Protein AF-A0A955RFF6-F1 (afdb_monomer)

Foldseek 3Di:
DQCPDPDPVSRDDPVVVVVVVVVVQVVDPDCGPVNVVVPDDDPDPPCPVPDVQVQDQPPVRDGDRPPPPPPPPPDDDDDDDDDDDDDDDDDDDDDDDDDDDDDPDPDPDDDPDPDDPDPDPPDDDPDDDDDDDDPDPVPPVVVVVVVVVVVVVVVVVVVVVVVVVVVVVD

Sequence (170 aa):
HRVLQFQHELRPTAAEIAEELEALHDAMEGPTLGRWARSREWPQQILEGAELEGKSIDTDGQVVSPSQVPPPPRTPTPPPAPPPALGGASSVVPMDARNVSPGKVPSPAAPPPRQTPAPERPAARPPPPPPPPSRSPVMMIGVGIVVLVVLGVLVSVLLAVLAAALYVVA

Secondary structure (DSSP, 8-state):
--TT-SSGGGSPPHHHHHHHHHHHHHH--SS-HHHHHHHS-PPPP--TT------EEPTTS-EE-S---PPPP-PPPPPPPPPPPP--------------PPP---PPPPPPPP-PPP---PPPPPPPPPPPP---TTHHHHHHHHHHHHHHHHHHHHHHHHHHHHHHH-

Radius of gyration: 41.61 Å; Cα contacts (8 Å, |Δi|>4): 29; chains: 1; bounding box: 78×50×132 Å

Structure (mmCIF, N/CA/C/O backbone):
data_AF-A0A955RFF6-F1
#
_entry.id   AF-A0A955RFF6-F1
#
loop_
_atom_site.group_PDB
_atom_site.id
_atom_site.type_symbol
_atom_site.label_atom_id
_atom_site.label_alt_id
_atom_site.label_comp_id
_atom_site.label_asym_id
_atom_site.label_entity_id
_atom_site.label_seq_id
_atom_site.pdbx_PDB_ins_code
_atom_site.Cartn_x
_atom_site.Cartn_y
_atom_site.Cartn_z
_atom_site.occupancy
_atom_site.B_iso_or_equiv
_atom_site.auth_seq_id
_atom_site.auth_comp_id
_atom_site.auth_asym_id
_atom_site.auth_atom_id
_atom_site.pdbx_PDB_model_num
ATOM 1 N N . HIS A 1 1 ? 5.910 15.091 3.141 1.00 66.12 1 HIS A N 1
ATOM 2 C CA . HIS A 1 1 ? 5.585 14.911 4.576 1.00 66.12 1 HIS A CA 1
ATOM 3 C C . HIS A 1 1 ? 4.719 16.066 5.107 1.00 66.12 1 HIS A C 1
ATOM 5 O O . HIS A 1 1 ? 5.181 16.847 5.926 1.00 66.12 1 HIS A O 1
ATOM 11 N N . ARG A 1 2 ? 3.452 16.192 4.674 1.00 84.44 2 ARG A N 1
ATOM 12 C CA . ARG A 1 2 ? 2.539 17.229 5.209 1.00 84.44 2 ARG A CA 1
ATOM 13 C C . ARG A 1 2 ? 1.954 16.869 6.584 1.00 84.44 2 ARG A C 1
ATOM 15 O O . ARG A 1 2 ? 1.840 17.728 7.446 1.00 84.44 2 ARG A O 1
ATOM 22 N N . VAL A 1 3 ? 1.682 15.583 6.818 1.00 89.50 3 VAL A N 1
ATOM 23 C CA . VAL A 1 3 ? 1.096 15.059 8.071 1.00 89.50 3 VAL A CA 1
ATOM 24 C C . VAL A 1 3 ? 2.005 15.254 9.301 1.00 89.50 3 VAL A C 1
ATOM 26 O O . VAL A 1 3 ? 1.513 15.362 10.417 1.00 89.50 3 VAL A O 1
ATOM 29 N N . LEU A 1 4 ? 3.330 15.344 9.111 1.00 91.81 4 LEU A N 1
ATOM 30 C CA . LEU A 1 4 ? 4.315 15.486 10.198 1.00 91.81 4 LEU A CA 1
ATOM 31 C C . LEU A 1 4 ? 4.765 16.939 10.449 1.00 91.81 4 LEU A C 1
ATOM 33 O O . LEU A 1 4 ? 5.821 17.158 11.040 1.00 91.81 4 LEU A O 1
ATOM 37 N N . GLN A 1 5 ? 4.015 17.943 9.985 1.00 93.25 5 GLN A N 1
ATOM 38 C CA . GLN A 1 5 ? 4.381 19.337 10.242 1.00 93.25 5 GLN A CA 1
ATOM 39 C C . GLN A 1 5 ? 4.206 19.707 11.721 1.00 93.25 5 GLN A C 1
ATOM 41 O O . GLN A 1 5 ? 3.195 19.390 12.352 1.00 93.25 5 GLN A O 1
ATOM 46 N N . PHE A 1 6 ? 5.206 20.400 12.274 1.00 91.75 6 PHE A N 1
ATOM 47 C CA . PHE A 1 6 ? 5.201 20.840 13.671 1.00 91.75 6 PHE A CA 1
ATOM 48 C C . PHE A 1 6 ? 4.027 21.790 13.948 1.00 91.75 6 PHE A C 1
ATOM 50 O O . PHE A 1 6 ? 3.249 21.556 14.874 1.00 91.75 6 PHE A O 1
ATOM 57 N N . GLN A 1 7 ? 3.851 22.798 13.087 1.00 94.62 7 GLN A N 1
ATOM 58 C CA . GLN A 1 7 ? 2.736 23.745 13.136 1.00 94.62 7 GLN A CA 1
ATOM 59 C C . GLN A 1 7 ? 1.413 23.033 12.824 1.00 94.62 7 GLN A C 1
ATOM 61 O O . GLN A 1 7 ? 1.265 22.421 11.767 1.00 94.62 7 GLN A O 1
ATOM 66 N N . HIS A 1 8 ? 0.453 23.117 13.748 1.00 91.38 8 HIS A N 1
ATOM 67 C CA . HIS A 1 8 ? -0.833 22.420 13.648 1.00 91.38 8 HIS A CA 1
ATOM 68 C C . HIS A 1 8 ? -1.675 22.900 12.455 1.00 91.38 8 HIS A C 1
ATOM 70 O O . HIS A 1 8 ? -2.277 22.086 11.767 1.00 91.38 8 HIS A O 1
ATOM 76 N N . GLU A 1 9 ? -1.658 24.204 12.174 1.00 93.50 9 GLU A N 1
ATOM 77 C CA . GLU A 1 9 ? -2.402 24.847 11.076 1.00 93.50 9 GLU A CA 1
ATOM 78 C C . GLU A 1 9 ? -1.955 24.390 9.677 1.00 93.50 9 GLU A C 1
ATOM 80 O O . GLU A 1 9 ? -2.698 24.535 8.714 1.00 93.50 9 GLU A O 1
ATOM 85 N N . LEU A 1 10 ? -0.752 23.812 9.561 1.00 93.94 10 LEU A N 1
ATOM 86 C CA . LEU A 1 10 ? -0.202 23.288 8.307 1.00 93.94 10 LEU A CA 1
ATOM 87 C C . LEU A 1 10 ? -0.359 21.764 8.170 1.00 93.94 10 LEU A C 1
ATOM 89 O O . LEU A 1 10 ? 0.159 21.173 7.212 1.00 93.94 10 LEU A O 1
ATOM 93 N N . ARG A 1 11 ? -1.031 21.100 9.121 1.00 95.50 11 ARG A N 1
ATOM 94 C CA . ARG A 1 11 ? -1.369 19.679 8.997 1.00 95.50 11 ARG A CA 1
ATOM 95 C C . ARG A 1 11 ? -2.663 19.538 8.194 1.00 95.50 11 ARG A C 1
ATOM 97 O O . ARG A 1 11 ? -3.647 20.178 8.552 1.00 95.50 11 ARG A O 1
ATOM 104 N N . PRO A 1 12 ? -2.687 18.685 7.156 1.00 95.88 12 PRO A N 1
ATOM 105 C CA . PRO A 1 12 ? -3.919 18.384 6.449 1.00 95.88 12 PRO A CA 1
ATOM 106 C C . PRO A 1 12 ? -4.897 17.680 7.391 1.00 95.88 12 PRO A C 1
ATOM 108 O O . PRO A 1 12 ? -4.506 16.905 8.274 1.00 95.88 12 PRO A O 1
ATOM 111 N N . THR A 1 13 ? -6.174 17.963 7.192 1.00 96.06 13 THR A N 1
ATOM 112 C CA . THR A 1 13 ? -7.287 17.317 7.878 1.00 96.06 13 THR A CA 1
ATOM 113 C C . THR A 1 13 ? -7.363 15.832 7.517 1.00 96.06 13 THR A C 1
ATOM 115 O O . THR A 1 13 ? -6.859 15.381 6.488 1.00 96.06 13 THR A O 1
ATOM 118 N N . ALA A 1 14 ? -8.049 15.045 8.350 1.00 91.94 14 ALA A N 1
ATOM 119 C CA . ALA A 1 14 ? -8.272 13.628 8.064 1.00 91.94 14 ALA A CA 1
ATOM 120 C C . ALA A 1 14 ? -9.048 13.395 6.749 1.00 91.94 14 ALA A C 1
ATOM 122 O O . ALA A 1 14 ? -8.850 12.364 6.114 1.00 91.94 14 ALA A O 1
ATOM 123 N N . ALA A 1 15 ? -9.894 14.348 6.335 1.00 94.31 15 ALA A N 1
ATOM 124 C CA . ALA A 1 15 ? -10.635 14.286 5.077 1.00 94.31 15 ALA A CA 1
ATOM 125 C C . ALA A 1 15 ? -9.711 14.470 3.860 1.00 94.31 15 ALA A C 1
ATOM 127 O O . ALA A 1 15 ? -9.725 13.633 2.966 1.00 94.31 15 ALA A O 1
ATOM 128 N N . GLU A 1 16 ? -8.846 15.491 3.871 1.00 95.19 16 GLU A N 1
ATOM 129 C CA . GLU A 1 16 ? -7.862 15.726 2.799 1.00 95.19 16 GLU A CA 1
ATOM 130 C C . GLU A 1 16 ? -6.879 14.553 2.660 1.00 95.19 16 GLU A C 1
ATOM 132 O O . GLU A 1 16 ? -6.555 14.145 1.550 1.00 95.19 16 GLU A O 1
ATOM 137 N N . ILE A 1 17 ? -6.437 13.958 3.778 1.00 95.25 17 ILE A N 1
ATOM 138 C CA . ILE A 1 17 ? -5.589 12.754 3.745 1.00 95.25 17 ILE A CA 1
ATOM 139 C C . ILE A 1 17 ? -6.346 11.564 3.134 1.00 95.25 17 ILE A C 1
ATOM 141 O O . ILE A 1 17 ? -5.749 10.786 2.394 1.00 95.25 17 ILE A O 1
ATOM 145 N N . ALA A 1 18 ? -7.636 11.394 3.440 1.00 89.56 18 ALA A N 1
ATOM 146 C CA . ALA A 1 18 ? -8.437 10.314 2.865 1.00 89.56 18 ALA A CA 1
ATOM 147 C C . ALA A 1 18 ? -8.605 10.484 1.345 1.00 89.56 18 ALA A C 1
ATOM 149 O O . ALA A 1 18 ? -8.396 9.521 0.612 1.00 89.56 18 ALA A O 1
ATOM 150 N N . GLU A 1 19 ? -8.882 11.704 0.879 1.00 93.62 19 GLU A N 1
ATOM 151 C CA . GLU A 1 19 ? -8.993 12.037 -0.547 1.00 93.62 19 GLU A CA 1
ATOM 152 C C . GLU A 1 19 ? -7.652 11.859 -1.288 1.00 93.62 19 GLU A C 1
ATOM 154 O O . GLU A 1 19 ? -7.614 11.212 -2.335 1.00 93.62 19 GLU A O 1
ATOM 159 N N . GLU A 1 20 ? -6.526 12.325 -0.719 1.00 94.25 20 GLU A N 1
ATOM 160 C CA . GLU A 1 20 ? -5.182 12.074 -1.275 1.00 94.25 20 GLU A CA 1
ATOM 161 C C . GLU A 1 20 ? -4.881 10.562 -1.379 1.00 94.25 20 GLU A C 1
ATOM 163 O O . GLU A 1 20 ? -4.277 10.119 -2.358 1.00 94.25 20 GLU A O 1
ATOM 168 N N . LEU A 1 21 ? -5.304 9.751 -0.399 1.00 88.81 21 LEU A N 1
ATOM 169 C CA . LEU A 1 21 ? -5.100 8.295 -0.402 1.00 88.81 21 LEU A CA 1
ATOM 170 C C . LEU A 1 21 ? -6.011 7.552 -1.390 1.00 88.81 21 LEU A C 1
ATOM 172 O O . LEU A 1 21 ? -5.582 6.540 -1.949 1.00 88.81 21 LEU A O 1
ATOM 176 N N . GLU A 1 22 ? -7.236 8.027 -1.611 1.00 85.25 22 GLU A N 1
ATOM 177 C CA . GLU A 1 22 ? -8.174 7.461 -2.589 1.00 85.25 22 GLU A CA 1
ATOM 178 C C . GLU A 1 22 ? -7.734 7.803 -4.023 1.00 85.25 22 GLU A C 1
ATOM 180 O O . GLU A 1 22 ? -7.603 6.907 -4.856 1.00 85.25 22 GLU A O 1
ATOM 185 N N . ALA A 1 23 ? -7.314 9.046 -4.280 1.00 89.19 23 ALA A N 1
ATOM 186 C CA . ALA A 1 23 ? -6.696 9.427 -5.552 1.00 89.19 23 ALA A CA 1
ATOM 187 C C . ALA A 1 23 ? -5.399 8.641 -5.843 1.00 89.19 23 ALA A C 1
ATOM 189 O O . ALA A 1 23 ? -5.150 8.237 -6.983 1.00 89.19 23 ALA A O 1
ATOM 190 N N . LEU A 1 24 ? -4.575 8.374 -4.819 1.00 88.06 24 LEU A N 1
ATOM 191 C CA . LEU A 1 24 ? -3.390 7.519 -4.956 1.00 88.06 24 LEU A CA 1
ATOM 192 C C . LEU A 1 24 ? -3.766 6.057 -5.254 1.00 88.06 24 LEU A C 1
ATOM 194 O O . LEU A 1 24 ? -3.045 5.381 -5.986 1.00 88.06 24 LEU A O 1
ATOM 198 N N . HIS A 1 25 ? -4.879 5.564 -4.703 1.00 82.06 25 HIS A N 1
ATOM 199 C CA . HIS A 1 25 ? -5.383 4.214 -4.961 1.00 82.06 25 HIS A CA 1
ATOM 200 C C . HIS A 1 25 ? -5.762 4.031 -6.432 1.00 82.06 25 HIS A C 1
ATOM 202 O O . HIS A 1 25 ? -5.319 3.064 -7.053 1.00 82.06 25 HIS A O 1
ATOM 208 N N . ASP A 1 26 ? -6.528 4.973 -6.984 1.00 82.38 26 ASP A N 1
ATOM 209 C CA . ASP A 1 26 ? -6.998 4.929 -8.371 1.00 82.38 26 ASP A CA 1
ATOM 210 C C . ASP A 1 26 ? -5.860 5.124 -9.385 1.00 82.38 26 ASP A C 1
ATOM 212 O O . ASP A 1 26 ? -5.879 4.534 -10.466 1.00 82.38 26 ASP A O 1
ATOM 216 N N . ALA A 1 27 ? -4.829 5.898 -9.029 1.00 87.12 27 ALA A N 1
ATOM 217 C CA . ALA A 1 27 ? -3.644 6.098 -9.864 1.00 87.12 27 ALA A CA 1
ATOM 218 C C . ALA A 1 27 ? -2.677 4.892 -9.890 1.00 87.12 27 ALA A C 1
ATOM 220 O O . ALA A 1 27 ? -1.791 4.834 -10.746 1.00 87.12 27 ALA A O 1
ATOM 221 N N . MET A 1 28 ? -2.797 3.940 -8.956 1.00 84.50 28 MET A N 1
ATOM 222 C CA . MET A 1 28 ? -1.888 2.795 -8.842 1.00 84.50 28 MET A CA 1
ATOM 223 C C . MET A 1 28 ? -2.420 1.547 -9.563 1.00 84.50 28 MET A C 1
ATOM 225 O O . MET A 1 28 ? -3.131 0.723 -8.983 1.00 84.50 28 MET A O 1
ATOM 229 N N . GLU A 1 29 ? -1.972 1.326 -10.801 1.00 69.75 29 GLU A N 1
ATOM 230 C CA . GLU A 1 29 ? -2.194 0.051 -11.493 1.00 69.75 29 GLU A CA 1
ATOM 231 C C . GLU A 1 29 ? -1.504 -1.117 -10.760 1.00 69.75 29 GLU A C 1
ATOM 233 O O . GLU A 1 29 ? -0.278 -1.177 -10.642 1.00 69.75 29 GLU A O 1
ATOM 238 N N . GLY A 1 30 ? -2.284 -2.093 -10.283 1.00 70.19 30 GLY A N 1
ATOM 239 C CA . GLY A 1 30 ? -1.740 -3.313 -9.687 1.00 70.19 30 GLY A CA 1
ATOM 240 C C . GLY A 1 30 ? -2.706 -4.065 -8.766 1.00 70.19 30 GLY A C 1
ATOM 241 O O . GLY A 1 30 ? -3.901 -3.767 -8.701 1.00 70.19 30 GLY A O 1
ATOM 242 N N . PRO A 1 31 ? -2.214 -5.070 -8.015 1.00 64.56 31 PRO A N 1
ATOM 243 C CA . PRO A 1 31 ? -2.956 -5.639 -6.899 1.00 64.56 31 PRO A CA 1
ATOM 244 C C . PRO A 1 31 ? -3.077 -4.551 -5.828 1.00 64.56 31 PRO A C 1
ATOM 246 O O . PRO A 1 31 ? -2.107 -4.274 -5.126 1.00 64.56 31 PRO A O 1
ATOM 249 N N . THR A 1 32 ? -4.259 -3.935 -5.728 1.00 75.44 32 THR A N 1
ATOM 250 C CA . THR A 1 32 ? -4.510 -2.788 -4.841 1.00 75.44 32 THR A CA 1
ATOM 251 C C . THR A 1 32 ? -4.008 -3.029 -3.419 1.00 75.44 32 THR A C 1
ATOM 253 O O . THR A 1 32 ? -3.973 -4.169 -2.946 1.00 75.44 32 THR A O 1
ATOM 256 N N . LEU A 1 33 ? -3.662 -1.967 -2.686 1.00 66.62 33 LEU A N 1
ATOM 257 C CA . LEU A 1 33 ? -3.102 -2.089 -1.332 1.00 66.62 33 LEU A CA 1
ATOM 258 C C . LEU A 1 33 ? -4.022 -2.896 -0.392 1.00 66.62 33 LEU A C 1
ATOM 260 O O . LEU A 1 33 ? -3.546 -3.705 0.402 1.00 66.62 33 LEU A O 1
ATOM 264 N N . GLY A 1 34 ? -5.345 -2.796 -0.571 1.00 68.69 34 GLY A N 1
ATOM 265 C CA . GLY A 1 34 ? -6.333 -3.634 0.118 1.00 68.69 34 GLY A CA 1
ATOM 266 C C . GLY A 1 34 ? -6.394 -5.098 -0.350 1.00 68.69 34 GLY A C 1
ATOM 267 O O . GLY A 1 34 ? -6.850 -5.956 0.405 1.00 68.69 34 GLY A O 1
ATOM 268 N N . ARG A 1 35 ? -5.957 -5.432 -1.571 1.00 67.31 35 ARG A N 1
ATOM 269 C CA . ARG A 1 35 ? -5.748 -6.820 -2.031 1.00 67.31 35 ARG A CA 1
ATOM 270 C C . ARG A 1 35 ? -4.437 -7.379 -1.476 1.00 67.31 35 ARG A C 1
ATOM 272 O O . ARG A 1 35 ? -4.437 -8.497 -0.970 1.00 67.31 35 ARG A O 1
ATOM 279 N N . TRP A 1 36 ? -3.368 -6.580 -1.483 1.00 73.00 36 TRP A N 1
ATOM 280 C CA . TRP A 1 36 ? -2.076 -6.917 -0.876 1.00 73.00 36 TRP A CA 1
ATOM 281 C C . TRP A 1 36 ? -2.212 -7.195 0.629 1.00 73.00 36 TRP A C 1
ATOM 283 O O . TRP A 1 36 ? -1.869 -8.288 1.079 1.00 73.00 36 TRP A O 1
ATOM 293 N N . ALA A 1 37 ? -2.825 -6.279 1.386 1.00 76.44 37 ALA A N 1
ATOM 294 C CA . ALA A 1 37 ? -3.035 -6.403 2.831 1.00 76.44 37 ALA A CA 1
ATOM 295 C C . ALA A 1 37 ? -3.939 -7.584 3.236 1.00 76.44 37 ALA A C 1
ATOM 297 O O . ALA A 1 37 ? -3.803 -8.089 4.347 1.00 76.44 37 ALA A O 1
ATOM 298 N N . ARG A 1 38 ? -4.834 -8.039 2.341 1.00 77.06 38 ARG A N 1
ATOM 299 C CA . ARG A 1 38 ? -5.647 -9.261 2.515 1.00 77.06 38 ARG A CA 1
ATOM 300 C C . ARG A 1 38 ? -4.925 -10.543 2.092 1.00 77.06 38 ARG A C 1
ATOM 302 O O . ARG A 1 38 ? -5.271 -11.609 2.580 1.00 77.06 38 ARG A O 1
ATOM 309 N N . SER A 1 39 ? -3.960 -10.452 1.176 1.00 78.31 39 SER A N 1
ATOM 310 C CA . SER A 1 39 ? -3.136 -11.591 0.737 1.00 78.31 39 SER A CA 1
ATOM 311 C C . SER A 1 39 ? -1.945 -11.875 1.654 1.00 78.31 39 SER A C 1
ATOM 313 O O . SER A 1 39 ? -1.375 -12.962 1.600 1.00 78.31 39 SER A O 1
ATOM 315 N N . ARG A 1 40 ? -1.555 -10.898 2.479 1.00 78.62 40 ARG A N 1
ATOM 316 C CA . ARG A 1 40 ? -0.475 -11.034 3.449 1.00 78.62 40 ARG A CA 1
ATOM 317 C C . ARG A 1 40 ? -1.013 -11.634 4.740 1.00 78.62 40 ARG A C 1
ATOM 319 O O . ARG A 1 40 ? -1.891 -11.059 5.376 1.00 78.62 40 ARG A O 1
ATOM 326 N N . GLU A 1 41 ? -0.432 -12.753 5.149 1.00 82.62 41 GLU A N 1
ATOM 327 C CA . GLU A 1 41 ? -0.614 -13.270 6.499 1.00 82.62 41 GLU A CA 1
ATOM 328 C C . GLU A 1 41 ? 0.066 -12.299 7.473 1.00 82.62 41 GLU A C 1
ATOM 330 O O . GLU A 1 41 ? 1.275 -12.054 7.408 1.00 82.62 41 GLU A O 1
ATOM 335 N N . TRP A 1 42 ? -0.739 -11.656 8.317 1.00 79.06 42 TRP A N 1
ATOM 336 C CA . TRP A 1 42 ? -0.222 -10.805 9.379 1.00 79.06 42 TRP A CA 1
ATOM 337 C C . TRP A 1 42 ? 0.364 -11.706 10.464 1.00 79.06 42 TRP A C 1
ATOM 339 O O . TRP A 1 42 ? -0.270 -12.711 10.798 1.00 79.06 42 TRP A O 1
ATOM 349 N N . PRO A 1 43 ? 1.547 -11.382 11.023 1.00 79.69 43 PRO A N 1
ATOM 350 C CA . PRO A 1 43 ? 2.063 -12.135 12.153 1.00 79.69 43 PRO A CA 1
ATOM 351 C C . PRO A 1 43 ? 1.004 -12.103 13.251 1.00 79.69 43 PRO A C 1
ATOM 353 O O . PRO A 1 43 ? 0.563 -11.023 13.655 1.00 79.69 43 PRO A O 1
ATOM 356 N N . GLN A 1 44 ? 0.571 -13.286 13.694 1.00 75.94 44 GLN A N 1
ATOM 357 C CA . GLN A 1 44 ? -0.313 -13.405 14.846 1.00 75.94 44 GLN A CA 1
ATOM 358 C C . GLN A 1 44 ? 0.354 -12.639 15.984 1.00 75.94 44 GLN A C 1
ATOM 360 O O . GLN A 1 44 ? 1.511 -12.908 16.313 1.00 75.94 44 GLN A O 1
ATOM 365 N N . GLN A 1 45 ? -0.338 -11.639 16.533 1.00 69.81 45 GLN A N 1
ATOM 366 C CA . GLN A 1 45 ? 0.174 -10.947 17.705 1.00 69.81 45 GLN A CA 1
ATOM 367 C C . GLN A 1 45 ? 0.315 -12.004 18.798 1.00 69.81 45 GLN A C 1
ATOM 369 O O . GLN A 1 45 ? -0.663 -12.640 19.187 1.00 69.81 45 GLN A O 1
ATOM 374 N N . ILE A 1 46 ? 1.547 -12.236 19.245 1.00 67.00 46 ILE A N 1
ATOM 375 C CA . ILE A 1 46 ? 1.815 -13.140 20.355 1.00 67.00 46 ILE A CA 1
ATOM 376 C C . ILE A 1 46 ? 1.374 -12.382 21.607 1.00 67.00 46 ILE A C 1
ATOM 378 O O . ILE A 1 46 ? 2.134 -11.602 22.174 1.00 67.00 46 ILE A O 1
ATOM 382 N N . LEU A 1 47 ? 0.106 -12.563 21.989 1.00 63.69 47 LEU A N 1
ATOM 383 C CA . LEU A 1 47 ? -0.462 -12.007 23.221 1.00 63.69 47 LEU A CA 1
ATOM 384 C C . LEU A 1 47 ? -0.003 -12.770 24.482 1.00 63.69 47 LEU A C 1
ATOM 386 O O . LEU A 1 47 ? -0.440 -12.451 25.585 1.00 63.69 47 LEU A O 1
ATOM 390 N N . GLU A 1 48 ? 0.898 -13.749 24.358 1.00 47.88 48 GLU A N 1
ATOM 391 C CA . GLU A 1 48 ? 1.524 -14.416 25.504 1.00 47.88 48 GLU A CA 1
ATOM 392 C C . GLU A 1 48 ? 2.404 -13.420 26.278 1.00 47.88 48 GLU A C 1
ATOM 394 O O . GLU A 1 48 ? 3.488 -13.042 25.840 1.00 47.88 48 GLU A O 1
ATOM 399 N N . GLY A 1 49 ? 1.907 -12.969 27.433 1.00 51.41 49 GLY A N 1
ATOM 400 C CA . GLY A 1 49 ? 2.572 -11.980 28.289 1.00 51.41 49 GLY A CA 1
ATOM 401 C C . GLY A 1 49 ? 2.230 -10.520 27.975 1.00 51.41 49 GLY A C 1
ATOM 402 O O . GLY A 1 49 ? 2.621 -9.641 28.736 1.00 51.41 49 GLY A O 1
ATOM 403 N N . ALA A 1 50 ? 1.453 -10.248 26.922 1.00 45.97 50 ALA A N 1
ATOM 404 C CA . ALA A 1 50 ? 0.916 -8.918 26.638 1.00 45.97 50 ALA A CA 1
ATOM 405 C C . ALA A 1 50 ? -0.448 -8.703 27.317 1.00 45.97 50 ALA A C 1
ATOM 407 O O . ALA A 1 50 ? -1.414 -8.264 26.687 1.00 45.97 50 ALA A O 1
ATOM 408 N N . GLU A 1 51 ? -0.517 -8.944 28.632 1.00 47.31 51 GLU A N 1
ATOM 409 C CA . GLU A 1 51 ? -1.383 -8.072 29.419 1.00 47.31 51 GLU A CA 1
ATOM 410 C C . GLU A 1 51 ? -0.891 -6.640 29.183 1.00 47.31 51 GLU A C 1
ATOM 412 O O . GLU A 1 51 ? 0.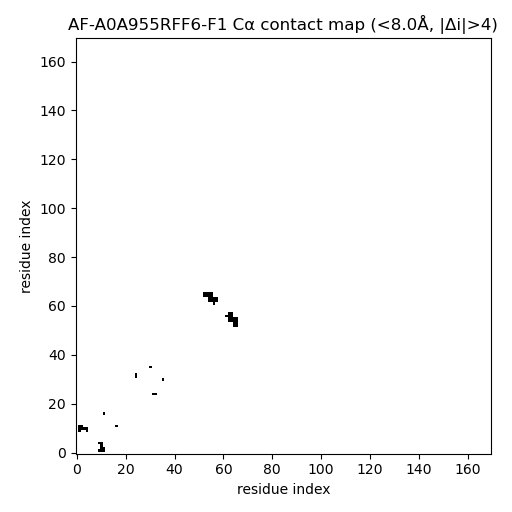312 -6.365 29.198 1.00 47.31 51 GLU A O 1
ATOM 417 N N . LEU A 1 52 ? -1.822 -5.710 28.977 1.00 55.62 52 LEU A N 1
ATOM 418 C CA . LEU A 1 52 ? -1.541 -4.293 29.168 1.00 55.62 52 LEU A CA 1
ATOM 419 C C . LEU A 1 52 ? -1.350 -4.072 30.676 1.00 55.62 52 LEU A C 1
ATOM 421 O O . LEU A 1 52 ? -2.214 -3.494 31.334 1.00 55.62 52 LEU A O 1
ATOM 425 N N . GLU A 1 53 ? -0.223 -4.560 31.218 1.00 55.94 53 GLU A N 1
ATOM 426 C CA . GLU A 1 53 ? 0.324 -4.122 32.501 1.00 55.94 53 GLU A CA 1
ATOM 427 C C . GLU A 1 53 ? 0.216 -2.603 32.483 1.00 55.94 53 GLU A C 1
ATOM 429 O O . GLU A 1 53 ? 0.825 -1.982 31.611 1.00 55.94 53 GLU A O 1
ATOM 434 N N . GLY A 1 54 ? -0.618 -2.040 33.365 1.00 55.12 54 GLY A N 1
ATOM 435 C CA . GLY A 1 54 ? -1.161 -0.680 33.265 1.00 55.12 54 GLY A CA 1
ATOM 436 C C . GLY A 1 54 ? -0.123 0.424 33.438 1.00 55.12 54 GLY A C 1
ATOM 437 O O . GLY A 1 54 ? -0.192 1.203 34.384 1.00 55.12 54 GLY A O 1
ATOM 438 N N . LYS A 1 55 ? 0.844 0.469 32.525 1.00 55.66 55 LYS A N 1
ATOM 439 C CA . LYS A 1 55 ? 1.947 1.407 32.415 1.00 55.66 55 LYS A CA 1
ATOM 440 C C . LYS A 1 55 ? 1.393 2.720 31.894 1.00 55.66 55 LYS A C 1
ATOM 442 O O . LYS A 1 55 ? 1.500 3.043 30.711 1.00 55.66 55 LYS A O 1
ATOM 447 N N . SER A 1 56 ? 0.746 3.451 32.794 1.00 53.56 56 SER A N 1
ATOM 448 C CA . SER A 1 56 ? 0.409 4.847 32.572 1.00 53.56 56 SER A CA 1
ATOM 449 C C . SER A 1 56 ? 1.697 5.611 32.286 1.00 53.56 56 SER A C 1
ATOM 451 O O . SER A 1 56 ? 2.649 5.558 33.069 1.00 53.56 56 SER A O 1
ATOM 453 N N . ILE A 1 57 ? 1.713 6.313 31.159 1.00 57.84 57 ILE A N 1
ATOM 454 C CA . ILE A 1 57 ? 2.724 7.327 30.892 1.00 57.84 57 ILE A CA 1
ATOM 455 C C . ILE A 1 57 ? 2.370 8.506 31.797 1.00 57.84 57 ILE A C 1
ATOM 457 O O . ILE A 1 57 ? 1.258 9.029 31.706 1.00 57.84 57 ILE A O 1
ATOM 461 N N . ASP A 1 58 ? 3.273 8.866 32.705 1.00 55.28 58 ASP A N 1
ATOM 462 C CA . ASP A 1 58 ? 3.097 10.035 33.567 1.00 55.28 58 ASP A CA 1
ATOM 463 C C . ASP A 1 58 ? 3.136 11.320 32.722 1.00 55.28 58 ASP A C 1
ATOM 465 O O . ASP A 1 58 ? 3.602 11.334 31.579 1.00 55.28 58 ASP A O 1
ATOM 469 N N . THR A 1 59 ? 2.669 12.419 33.296 1.00 62.72 59 THR A N 1
ATOM 470 C CA . THR A 1 59 ? 2.593 13.757 32.696 1.00 62.72 59 THR A CA 1
ATOM 471 C C . THR A 1 59 ? 3.938 14.239 32.124 1.00 62.72 59 THR A C 1
ATOM 473 O O . THR A 1 59 ? 3.953 14.982 31.145 1.00 62.72 59 THR A O 1
ATOM 476 N N . ASP A 1 60 ? 5.055 13.749 32.676 1.00 71.56 60 ASP A N 1
ATOM 477 C CA . ASP A 1 60 ? 6.433 14.022 32.238 1.00 71.56 60 ASP A CA 1
ATOM 478 C C . ASP A 1 60 ? 6.973 13.026 31.179 1.00 71.56 60 ASP A C 1
ATOM 480 O O . ASP A 1 60 ? 8.166 13.010 30.870 1.00 71.56 60 ASP A O 1
ATOM 484 N N . GLY A 1 61 ? 6.124 12.157 30.620 1.00 57.34 61 GLY A N 1
ATOM 485 C CA . GLY A 1 61 ? 6.488 11.196 29.568 1.00 57.34 61 GLY A CA 1
ATOM 486 C C . GLY A 1 61 ? 7.191 9.918 30.052 1.00 57.34 61 GLY A C 1
ATOM 487 O O . GLY A 1 61 ? 7.633 9.114 29.231 1.00 57.34 61 GLY A O 1
ATOM 488 N N . GLN A 1 62 ? 7.298 9.709 31.367 1.00 57.50 62 GLN A N 1
ATOM 489 C CA . GLN A 1 62 ? 7.922 8.527 31.973 1.00 57.50 62 GLN A CA 1
ATOM 490 C C . GLN A 1 62 ? 6.949 7.339 32.030 1.00 57.50 62 GLN A C 1
ATOM 492 O O . GLN A 1 62 ? 5.783 7.493 32.385 1.00 57.50 62 GLN A O 1
ATOM 497 N N . VAL A 1 63 ? 7.430 6.135 31.713 1.00 55.88 63 VAL A N 1
ATOM 498 C CA . VAL A 1 63 ? 6.626 4.900 31.736 1.00 55.88 63 VAL A CA 1
ATOM 499 C C . VAL A 1 63 ? 6.677 4.285 33.137 1.00 55.88 63 VAL A C 1
ATOM 501 O O . VAL A 1 63 ? 7.673 3.658 33.501 1.00 55.88 63 VAL A O 1
ATOM 504 N N . VAL A 1 64 ? 5.611 4.443 33.927 1.00 56.34 64 VAL A N 1
ATOM 505 C CA . VAL A 1 64 ? 5.573 3.976 35.325 1.00 56.34 64 VAL A CA 1
ATOM 506 C C . VAL A 1 64 ? 4.844 2.634 35.426 1.00 56.34 64 VAL A C 1
ATOM 508 O O . VAL A 1 64 ? 3.665 2.535 35.103 1.00 56.34 64 VAL A O 1
ATOM 511 N N . SER A 1 65 ? 5.523 1.585 35.901 1.00 58.41 65 SER A N 1
ATOM 512 C CA . SER A 1 65 ? 4.880 0.291 36.187 1.00 58.41 65 SER A CA 1
ATOM 513 C C . SER A 1 65 ? 4.028 0.365 37.466 1.00 58.41 65 SER A C 1
ATOM 515 O O . SER A 1 65 ? 4.568 0.709 38.518 1.00 58.41 65 SER A O 1
ATOM 517 N N . PRO A 1 66 ? 2.749 -0.057 37.454 1.00 56.81 66 PRO A N 1
ATOM 518 C CA . PRO A 1 66 ? 1.859 0.047 38.619 1.00 56.81 66 PRO A CA 1
ATOM 519 C C . PRO A 1 66 ? 2.169 -0.954 39.752 1.00 56.81 66 PRO A C 1
ATOM 521 O O . PRO A 1 66 ? 1.567 -0.892 40.821 1.00 56.81 66 PRO A O 1
ATOM 524 N N . SER A 1 67 ? 3.114 -1.881 39.557 1.00 52.34 67 SER A N 1
ATOM 525 C CA . SER A 1 67 ? 3.388 -2.997 40.479 1.00 52.34 67 SER A CA 1
ATOM 526 C C . SER A 1 67 ? 4.278 -2.648 41.692 1.00 52.34 67 SER A C 1
ATOM 528 O O . SER A 1 67 ? 4.937 -3.528 42.249 1.00 52.34 67 SER A O 1
ATOM 530 N N . GLN A 1 68 ? 4.301 -1.383 42.126 1.00 51.28 68 GLN A N 1
ATOM 531 C CA . GLN A 1 68 ? 4.907 -0.954 43.398 1.00 51.28 68 GLN A CA 1
ATOM 532 C C . GLN A 1 68 ? 3.966 -0.057 44.218 1.00 51.28 68 GLN A C 1
ATOM 534 O O . GLN A 1 68 ? 4.361 0.982 44.740 1.00 51.28 68 GLN A O 1
ATOM 539 N N . VAL A 1 69 ? 2.719 -0.493 44.406 1.00 51.53 69 VAL A N 1
ATOM 540 C CA . VAL A 1 69 ? 1.952 -0.066 45.585 1.00 51.53 69 VAL A CA 1
ATOM 541 C C . VAL A 1 69 ? 2.485 -0.871 46.779 1.00 51.53 69 VAL A C 1
ATOM 543 O O . VAL A 1 69 ? 2.266 -2.086 46.815 1.00 51.53 69 VAL A O 1
ATOM 546 N N . PRO A 1 70 ? 3.209 -0.269 47.745 1.00 58.72 70 PRO A N 1
ATOM 547 C CA . PRO A 1 70 ? 3.600 -0.991 48.950 1.00 58.72 70 PRO A CA 1
ATOM 548 C C . PRO A 1 70 ? 2.335 -1.463 49.687 1.00 58.72 70 PRO A C 1
ATOM 550 O O . PRO A 1 70 ? 1.353 -0.716 49.748 1.00 58.72 70 PRO A O 1
ATOM 553 N N . PRO A 1 71 ? 2.320 -2.690 50.243 1.00 65.75 71 PRO A N 1
ATOM 554 C CA . PRO A 1 71 ? 1.146 -3.196 50.942 1.00 65.75 71 PRO A CA 1
ATOM 555 C C . PRO A 1 71 ? 0.779 -2.246 52.092 1.00 65.75 71 PRO A C 1
ATOM 557 O O . PRO A 1 71 ? 1.684 -1.751 52.774 1.00 65.75 71 PRO A O 1
ATOM 560 N N . PRO A 1 72 ? -0.521 -1.989 52.335 1.00 68.75 72 PRO A N 1
ATOM 561 C CA . PRO A 1 72 ? -0.936 -1.084 53.397 1.00 68.75 72 PRO A CA 1
ATOM 562 C C . PRO A 1 72 ? -0.355 -1.547 54.741 1.00 68.75 72 PRO A C 1
ATOM 564 O O . PRO A 1 72 ? -0.277 -2.760 54.986 1.00 68.75 72 PRO A O 1
ATOM 567 N N . PRO A 1 73 ? 0.066 -0.614 55.618 1.00 68.81 73 PRO A N 1
ATOM 568 C CA . PRO A 1 73 ? 0.683 -0.963 56.889 1.00 68.81 73 PRO A CA 1
ATOM 569 C C . PRO A 1 73 ? -0.265 -1.862 57.680 1.00 68.81 73 PRO A C 1
ATOM 571 O O . PRO A 1 73 ? -1.387 -1.469 58.003 1.00 68.81 73 PRO A O 1
ATOM 574 N N . ARG A 1 74 ? 0.184 -3.091 57.970 1.00 62.03 74 ARG A N 1
ATOM 575 C CA . ARG A 1 74 ? -0.608 -4.072 58.717 1.00 62.03 74 ARG A CA 1
ATOM 576 C C . ARG A 1 74 ? -0.933 -3.483 60.084 1.00 62.03 74 ARG A C 1
ATOM 578 O O . ARG A 1 74 ? -0.045 -3.350 60.923 1.00 62.03 74 ARG A O 1
ATOM 585 N N . THR A 1 75 ? -2.197 -3.134 60.301 1.00 66.56 75 THR A N 1
ATOM 586 C CA . THR A 1 75 ? -2.673 -2.679 61.607 1.00 66.56 75 THR A CA 1
ATOM 587 C C . THR A 1 75 ? -2.383 -3.786 62.623 1.00 66.56 75 THR A C 1
ATOM 589 O O . THR A 1 75 ? -2.756 -4.934 62.360 1.00 66.56 75 THR A O 1
ATOM 592 N N . PRO A 1 76 ? -1.690 -3.505 63.741 1.00 59.00 76 PRO A N 1
ATOM 593 C CA . PRO A 1 76 ? -1.334 -4.543 64.698 1.00 59.00 76 PRO A CA 1
ATOM 594 C C . PRO A 1 76 ? -2.607 -5.186 65.245 1.00 59.00 76 PRO A C 1
ATOM 596 O O . PRO A 1 76 ? -3.465 -4.510 65.811 1.00 59.00 76 PRO A O 1
ATOM 599 N N . THR A 1 77 ? -2.739 -6.498 65.048 1.00 71.25 77 THR A N 1
ATOM 600 C CA . THR A 1 77 ? -3.851 -7.271 65.603 1.00 71.25 77 THR A CA 1
ATOM 601 C C . THR A 1 77 ? -3.777 -7.185 67.129 1.00 71.25 77 THR A C 1
ATOM 603 O O . THR A 1 77 ? -2.741 -7.556 67.687 1.00 71.25 77 THR A O 1
ATOM 606 N N . PRO A 1 78 ? -4.817 -6.684 67.822 1.00 71.31 78 PRO A N 1
ATOM 607 C CA . PRO A 1 78 ? -4.790 -6.611 69.275 1.00 71.31 78 PRO A CA 1
ATOM 608 C C . PRO A 1 78 ? -4.707 -8.028 69.869 1.00 71.31 78 PRO A C 1
ATOM 610 O O . PRO A 1 78 ? -5.300 -8.957 69.310 1.00 71.31 78 PRO A O 1
ATOM 613 N N . PRO A 1 79 ? -3.978 -8.221 70.983 1.00 75.81 79 PRO A N 1
ATOM 614 C CA . PRO A 1 79 ? -3.875 -9.527 71.622 1.00 75.81 79 PRO A CA 1
ATOM 615 C C . PRO A 1 79 ? -5.255 -10.012 72.103 1.00 75.81 79 PRO A C 1
ATOM 617 O O . PRO A 1 79 ? -6.095 -9.188 72.481 1.00 75.81 79 PRO A O 1
ATOM 620 N N . PRO A 1 80 ? -5.509 -11.334 72.110 1.00 67.94 80 PRO A N 1
ATOM 621 C CA . PRO A 1 80 ? -6.783 -11.882 72.561 1.00 67.94 80 PRO A CA 1
ATOM 622 C C . PRO A 1 80 ? -7.037 -11.530 74.032 1.00 67.94 80 PRO A C 1
ATOM 624 O O . PRO A 1 80 ? -6.160 -11.680 74.883 1.00 67.94 80 PRO A O 1
ATOM 627 N N . ALA A 1 81 ? -8.250 -11.058 74.323 1.00 69.62 81 ALA A N 1
ATOM 628 C CA . ALA A 1 81 ? -8.644 -10.660 75.669 1.00 69.62 81 ALA A CA 1
ATOM 629 C C . ALA A 1 81 ? -8.704 -11.872 76.627 1.00 69.62 81 ALA A C 1
ATOM 631 O O . ALA A 1 81 ? -9.124 -12.956 76.209 1.00 69.62 81 ALA A O 1
ATOM 632 N N . PRO A 1 82 ? -8.331 -11.707 77.911 1.00 72.38 82 PRO A N 1
ATOM 633 C CA . PRO A 1 82 ? -8.507 -12.751 78.916 1.00 72.38 82 PRO A CA 1
ATOM 634 C C . PRO A 1 82 ? -10.003 -13.022 79.183 1.00 72.38 82 PRO A C 1
ATOM 636 O O . PRO A 1 82 ? -10.833 -12.127 78.996 1.00 72.38 82 PRO A O 1
ATOM 639 N N . PRO A 1 83 ? -10.370 -14.238 79.630 1.00 68.81 83 PRO A N 1
ATOM 640 C CA . PRO A 1 83 ? -11.761 -14.589 79.905 1.00 68.81 83 PRO A CA 1
ATOM 641 C C . PRO A 1 83 ? -12.343 -13.760 81.067 1.00 68.81 83 PRO A C 1
ATOM 643 O O . PRO A 1 83 ? -11.614 -13.415 82.002 1.00 68.81 83 PRO A O 1
ATOM 646 N N . PRO A 1 84 ? -13.652 -13.448 81.045 1.00 61.62 84 PRO A N 1
ATOM 647 C CA . PRO A 1 84 ? -14.272 -12.588 82.046 1.00 61.62 84 PRO A CA 1
ATOM 648 C C . PRO A 1 84 ? -14.377 -13.282 83.410 1.00 61.62 84 PRO A C 1
ATOM 650 O O . PRO A 1 84 ? -14.957 -14.361 83.533 1.00 61.62 84 PRO A O 1
ATOM 653 N N . ALA A 1 85 ? -13.873 -12.623 84.453 1.00 51.47 85 ALA A N 1
ATOM 654 C CA . ALA A 1 85 ? -14.177 -12.979 85.835 1.00 51.47 85 ALA A CA 1
ATOM 655 C C . ALA A 1 85 ? -15.600 -12.516 86.199 1.00 51.47 85 ALA A C 1
ATOM 657 O O . ALA A 1 85 ? -16.021 -11.426 85.810 1.00 51.47 85 ALA A O 1
ATOM 658 N N . LEU A 1 86 ? -16.344 -13.333 86.953 1.00 56.06 86 LEU A N 1
ATOM 659 C CA . LEU A 1 86 ? -17.656 -12.942 87.473 1.00 56.06 86 LEU A CA 1
ATOM 660 C C . LEU A 1 86 ? -17.530 -11.924 88.616 1.00 56.06 86 LEU A C 1
ATOM 662 O O . LEU A 1 86 ? -16.720 -12.092 89.524 1.00 56.06 86 LEU A O 1
ATOM 666 N N . GLY A 1 87 ? -18.430 -10.938 88.602 1.00 42.47 87 GLY A N 1
ATOM 667 C CA . GLY A 1 87 ? -18.541 -9.860 89.588 1.00 42.47 87 GLY A CA 1
ATOM 668 C C . GLY A 1 87 ? -18.183 -8.504 88.967 1.00 42.47 87 GLY A C 1
ATOM 669 O O . GLY A 1 87 ? -17.180 -8.384 88.281 1.00 42.47 87 GLY A O 1
ATOM 670 N N . GLY A 1 88 ? -18.954 -7.435 89.143 1.00 49.25 88 GLY A N 1
ATOM 671 C CA . GLY A 1 88 ? -20.160 -7.256 89.948 1.00 49.25 88 GLY A CA 1
ATOM 672 C C . GLY A 1 88 ? -20.320 -5.771 90.299 1.00 49.25 88 GLY A C 1
ATOM 673 O O . GLY A 1 88 ? -19.325 -5.065 90.396 1.00 49.25 88 GLY A O 1
ATOM 674 N N . ALA A 1 89 ? -21.562 -5.339 90.535 1.00 47.03 89 ALA A N 1
ATOM 675 C CA . ALA A 1 89 ? -21.967 -4.011 91.023 1.00 47.03 89 ALA A CA 1
ATOM 676 C C . ALA A 1 89 ? -21.965 -2.796 90.049 1.00 47.03 89 ALA A C 1
ATOM 678 O O . ALA A 1 89 ? -20.948 -2.335 89.547 1.00 47.03 89 ALA A O 1
ATOM 679 N N . SER A 1 90 ? -23.166 -2.207 89.956 1.00 46.34 90 SER A N 1
ATOM 680 C CA . SER A 1 90 ? -23.451 -0.762 90.064 1.00 46.34 90 SER A CA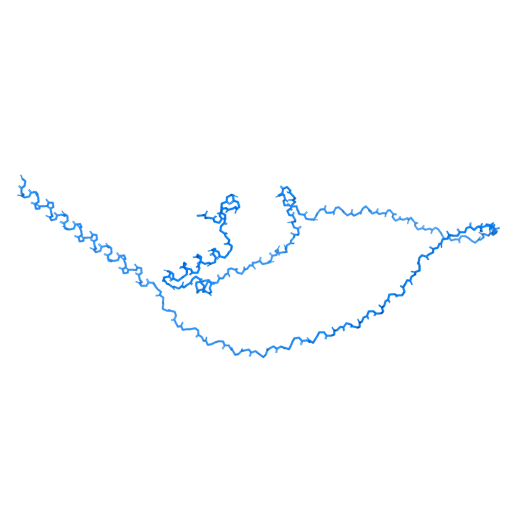 1
ATOM 681 C C . SER A 1 90 ? -23.126 0.218 88.926 1.00 46.34 90 SER A C 1
ATOM 683 O O . SER A 1 90 ? -22.224 1.043 89.007 1.00 46.34 90 SER A O 1
ATOM 685 N N . SER A 1 91 ? -24.047 0.266 87.960 1.00 56.56 91 SER A N 1
ATOM 686 C CA . SER A 1 91 ? -24.983 1.399 87.781 1.00 56.56 91 SER A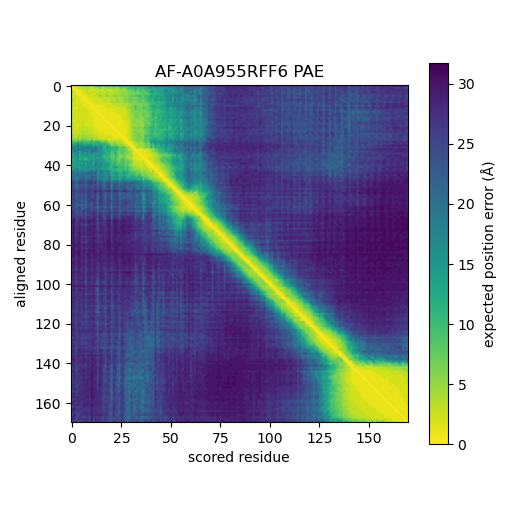 CA 1
ATOM 687 C C . SER A 1 91 ? -24.600 2.775 88.371 1.00 56.56 91 SER A C 1
ATOM 689 O O . SER A 1 91 ? -24.859 3.028 89.549 1.00 56.56 91 SER A O 1
ATOM 691 N N . VAL A 1 92 ? -24.219 3.719 87.499 1.00 48.38 92 VAL A N 1
ATOM 692 C CA . VAL A 1 92 ? -24.555 5.158 87.598 1.00 48.38 92 VAL A CA 1
ATOM 693 C C . VAL A 1 92 ? -24.893 5.670 86.185 1.00 48.38 92 VAL A C 1
ATOM 695 O O . VAL A 1 92 ? -24.233 5.291 85.221 1.00 48.38 92 VAL A O 1
ATOM 698 N N . VAL A 1 93 ? -25.935 6.501 86.057 1.00 60.72 93 VAL A N 1
ATOM 699 C CA . VAL A 1 93 ? -26.471 7.068 84.793 1.00 60.72 93 VAL A CA 1
ATOM 700 C C . VAL A 1 93 ? -26.150 8.573 84.744 1.00 60.72 93 VAL A C 1
ATOM 702 O O . VAL A 1 93 ? -26.136 9.196 85.808 1.00 60.72 93 VAL A O 1
ATOM 705 N N . PRO A 1 94 ? -25.839 9.165 83.572 1.00 56.31 94 PRO A N 1
ATOM 706 C CA . PRO A 1 94 ? -26.803 10.073 82.899 1.00 56.31 94 PRO A CA 1
ATOM 707 C C . PRO A 1 94 ? -26.717 9.925 81.338 1.00 56.31 94 PRO A C 1
ATOM 709 O O . PRO A 1 94 ? -25.662 9.588 80.813 1.00 56.31 94 PRO A O 1
ATOM 712 N N . MET A 1 95 ? -27.771 9.960 80.502 1.00 57.00 95 MET A N 1
ATOM 713 C CA . MET A 1 95 ? -28.701 11.065 80.164 1.00 57.00 95 MET A CA 1
ATOM 714 C C . MET A 1 95 ? -27.948 12.395 79.898 1.00 57.00 95 MET A C 1
ATOM 716 O O . MET A 1 95 ? -27.276 12.875 80.791 1.00 57.00 95 MET A O 1
ATOM 720 N N . ASP A 1 96 ? -27.961 13.112 78.774 1.00 51.09 96 ASP A N 1
ATOM 721 C CA . ASP A 1 96 ? -28.534 13.007 77.416 1.00 51.09 96 ASP A CA 1
ATOM 722 C C . ASP A 1 96 ? -27.577 13.836 76.485 1.00 51.09 96 ASP A C 1
ATOM 724 O O . ASP A 1 96 ? -26.603 14.397 76.986 1.00 51.09 96 ASP A O 1
ATOM 728 N N . ALA A 1 97 ? -27.685 14.030 75.163 1.00 52.16 97 ALA A N 1
ATOM 729 C CA . ALA A 1 97 ? -28.710 13.760 74.152 1.00 52.16 97 ALA A CA 1
ATOM 730 C C . ALA A 1 97 ? -28.079 13.721 72.733 1.00 52.16 97 ALA A C 1
ATOM 732 O O . ALA A 1 97 ? -26.874 13.894 72.571 1.00 52.16 97 ALA A O 1
ATOM 733 N N . ARG A 1 98 ? -28.923 13.640 71.688 1.00 51.34 98 ARG A N 1
ATOM 734 C CA . ARG A 1 98 ? -28.620 13.956 70.266 1.00 51.34 98 ARG A CA 1
ATOM 735 C C . ARG A 1 98 ? -27.462 13.179 69.613 1.00 51.34 98 ARG A C 1
ATOM 737 O O . ARG A 1 98 ? -26.389 13.723 69.373 1.00 51.34 98 ARG A O 1
ATOM 744 N N . ASN A 1 99 ? -27.771 11.992 69.089 1.00 46.66 99 ASN A N 1
ATOM 745 C CA . ASN A 1 99 ? -27.156 11.552 67.833 1.00 46.66 99 ASN A CA 1
ATOM 746 C C . ASN A 1 99 ? -28.250 11.204 66.815 1.00 46.66 99 ASN A C 1
ATOM 748 O O . ASN A 1 99 ? -28.822 10.114 66.833 1.00 46.66 99 ASN A O 1
ATOM 752 N N . VAL A 1 100 ? -28.595 12.175 65.967 1.00 54.06 100 VAL A N 1
ATOM 753 C CA . VAL A 1 100 ? -29.624 12.015 64.934 1.00 54.06 100 VAL A CA 1
ATOM 754 C C . VAL A 1 100 ? -29.032 11.178 63.806 1.00 54.06 100 VAL A C 1
ATOM 756 O O . VAL A 1 100 ? -28.281 11.686 62.978 1.00 54.06 100 VAL A O 1
ATOM 759 N N . SER A 1 101 ? -29.371 9.888 63.766 1.00 50.53 101 SER A N 1
ATOM 760 C CA . SER A 1 101 ? -29.036 9.047 62.614 1.00 50.53 101 SER A CA 1
ATOM 761 C C . SER A 1 101 ? -29.771 9.573 61.375 1.00 50.53 101 SER A C 1
ATOM 763 O O . SER A 1 101 ? -31.004 9.648 61.410 1.00 50.53 101 SER A O 1
ATOM 765 N N . PRO A 1 102 ? -29.075 9.928 60.278 1.00 57.09 102 PRO A N 1
ATOM 766 C CA . PRO A 1 102 ? -29.745 10.287 59.038 1.00 57.09 102 PRO A CA 1
ATOM 767 C C . PRO A 1 102 ? -30.523 9.074 58.522 1.00 57.09 102 PRO A C 1
ATOM 769 O O . PRO A 1 102 ? -30.014 7.951 58.493 1.00 57.09 102 PRO A O 1
ATOM 772 N N . GLY A 1 103 ? -31.788 9.302 58.164 1.00 46.22 103 GLY A N 1
ATOM 773 C CA . GLY A 1 103 ? -32.727 8.238 57.830 1.00 46.22 103 GLY A CA 1
ATOM 774 C C . GLY A 1 103 ? -32.211 7.345 56.705 1.00 46.22 103 GLY A C 1
ATOM 775 O O . GLY A 1 103 ? -31.883 7.820 55.617 1.00 46.22 103 GLY A O 1
ATOM 776 N N . LYS A 1 104 ? -32.186 6.032 56.954 1.00 53.41 104 LYS A N 1
ATOM 777 C CA . LYS A 1 104 ? -31.915 5.023 55.930 1.00 53.41 104 LYS A CA 1
ATOM 778 C C . LYS A 1 104 ? -33.091 4.987 54.954 1.00 53.41 104 LYS A C 1
ATOM 780 O O . LYS A 1 104 ? -34.054 4.254 55.164 1.00 53.41 104 LYS A O 1
ATOM 785 N N . VAL A 1 105 ? -33.012 5.809 53.908 1.00 62.69 105 VAL A N 1
ATOM 786 C CA . VAL A 1 105 ? -33.983 5.824 52.810 1.00 62.69 105 VAL A CA 1
ATOM 787 C C . VAL A 1 105 ? -34.060 4.406 52.226 1.00 62.69 105 VAL A C 1
ATOM 789 O O . VAL A 1 105 ? -33.011 3.847 51.888 1.00 62.69 105 VAL A O 1
ATOM 792 N N . PRO A 1 106 ? -35.252 3.789 52.117 1.00 59.56 106 PRO A N 1
ATOM 793 C CA . PRO A 1 106 ? -35.381 2.499 51.457 1.00 59.56 106 PRO A CA 1
ATOM 794 C C . PRO A 1 106 ? -34.997 2.661 49.983 1.00 59.56 106 PRO A C 1
ATOM 796 O O . PRO A 1 106 ? -35.675 3.345 49.218 1.00 59.56 106 PRO A O 1
ATOM 799 N N . SER A 1 107 ? -33.878 2.047 49.598 1.00 63.78 107 SER A N 1
ATOM 800 C CA . SER A 1 107 ? -33.449 1.987 48.203 1.00 63.78 107 SER A CA 1
ATOM 801 C C . SER A 1 107 ? -34.519 1.246 47.389 1.00 63.78 107 SER A C 1
ATOM 803 O O . SER A 1 107 ? -34.939 0.167 47.823 1.00 63.78 107 SER A O 1
ATOM 805 N N . PRO A 1 108 ? -34.996 1.795 46.255 1.00 65.56 108 PRO A N 1
ATOM 806 C CA . PRO A 1 108 ? -35.968 1.111 45.414 1.00 65.56 108 PRO A CA 1
ATOM 807 C C . PRO A 1 108 ? -35.447 -0.269 45.018 1.00 65.56 108 PRO A C 1
ATOM 809 O O . PRO A 1 108 ? -34.289 -0.405 44.619 1.00 65.56 108 PRO A O 1
ATOM 812 N N . ALA A 1 109 ? -36.299 -1.289 45.134 1.00 63.81 109 ALA A N 1
ATOM 813 C CA . ALA A 1 109 ? -35.935 -2.656 44.785 1.00 63.81 109 ALA A CA 1
ATOM 814 C C . ALA A 1 109 ? -35.387 -2.698 43.351 1.00 63.81 109 ALA A C 1
ATOM 816 O O . ALA A 1 109 ? -36.063 -2.278 42.410 1.00 63.81 109 ALA A O 1
ATOM 817 N N . ALA A 1 110 ? -34.151 -3.179 43.199 1.00 67.50 110 ALA A N 1
ATOM 818 C CA . ALA A 1 110 ? -33.518 -3.281 41.894 1.00 67.50 110 ALA A CA 1
ATOM 819 C C . ALA A 1 110 ? -34.385 -4.156 40.968 1.00 67.50 110 ALA A C 1
ATOM 821 O O . ALA A 1 110 ? -34.818 -5.233 41.393 1.00 67.50 110 ALA A O 1
ATOM 822 N N . PRO A 1 111 ? -34.658 -3.725 39.721 1.00 75.38 111 PRO A N 1
ATOM 823 C CA . PRO A 1 111 ? -35.412 -4.545 38.787 1.00 75.38 111 PRO A CA 1
ATOM 824 C C . PRO A 1 111 ? -34.667 -5.867 38.541 1.00 75.38 111 PRO A C 1
ATOM 826 O O . PRO A 1 111 ? -33.431 -5.874 38.527 1.00 75.38 111 PRO A O 1
ATOM 829 N N . PRO A 1 112 ? -35.386 -6.988 38.342 1.00 76.06 112 PRO A N 1
ATOM 830 C CA . PRO A 1 112 ? -34.751 -8.277 38.110 1.00 76.06 112 PRO A CA 1
ATOM 831 C C . PRO A 1 112 ? -33.824 -8.204 36.886 1.00 76.06 112 PRO A C 1
ATOM 833 O O . PRO A 1 112 ? -34.158 -7.525 35.906 1.00 76.06 112 PRO A O 1
ATOM 836 N N . PRO A 1 113 ? -32.665 -8.890 36.914 1.00 70.12 113 PRO A N 1
ATOM 837 C CA . PRO A 1 113 ? -31.719 -8.857 35.808 1.00 70.12 113 PRO A CA 1
ATOM 838 C C . PRO A 1 113 ? -32.406 -9.349 34.533 1.00 70.12 113 PRO A C 1
ATOM 840 O O . PRO A 1 113 ? -32.953 -10.454 34.495 1.00 70.12 113 PRO A O 1
ATOM 843 N N . ARG A 1 114 ? -32.374 -8.526 33.476 1.00 67.12 114 ARG A N 1
ATOM 844 C CA . ARG A 1 114 ? -32.841 -8.951 32.154 1.00 67.12 114 ARG A CA 1
ATOM 845 C C . ARG A 1 114 ? -31.999 -10.145 31.726 1.00 67.12 114 ARG A C 1
ATOM 847 O O . ARG A 1 114 ? -30.790 -10.017 31.561 1.00 67.12 114 ARG A O 1
ATOM 854 N N . GLN A 1 115 ? -32.646 -11.289 31.535 1.00 57.88 115 GLN A N 1
ATOM 855 C CA . GLN A 1 115 ? -32.011 -12.442 30.916 1.00 57.88 115 GLN A CA 1
ATOM 856 C C . GLN A 1 115 ? -31.722 -12.081 29.458 1.00 57.88 115 GLN A C 1
ATOM 858 O O . GLN A 1 115 ? -32.634 -12.026 28.634 1.00 57.88 115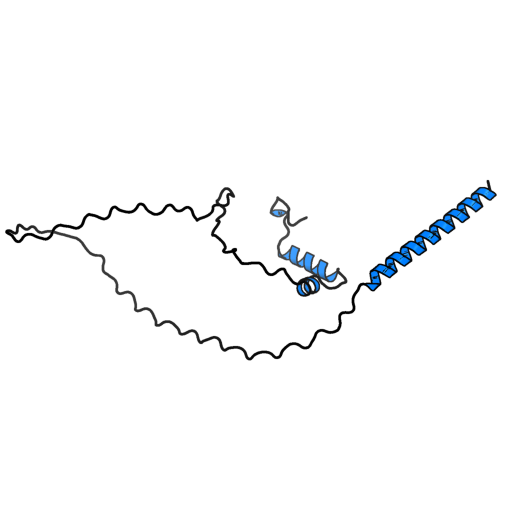 GLN A O 1
ATOM 863 N N . THR A 1 116 ? -30.461 -11.786 29.148 1.00 67.94 116 THR A N 1
ATOM 864 C CA . THR A 1 116 ? -30.007 -11.675 27.762 1.00 67.94 116 THR A CA 1
ATOM 865 C C . THR A 1 116 ? -30.207 -13.045 27.110 1.00 67.94 116 THR A C 1
ATOM 867 O O . THR A 1 116 ? -29.653 -14.020 27.626 1.00 67.94 116 THR A O 1
ATOM 870 N N . PRO A 1 117 ? -30.998 -13.168 26.027 1.00 69.00 117 PRO A N 1
ATOM 871 C CA . PRO A 1 117 ? -31.169 -14.450 25.356 1.00 69.00 117 PRO A CA 1
ATOM 872 C C . PRO A 1 117 ? -29.805 -14.959 24.882 1.00 69.00 117 PRO A C 1
ATOM 874 O O . PRO A 1 117 ? -28.985 -14.186 24.379 1.00 69.00 117 PRO A O 1
ATOM 877 N N . ALA A 1 118 ? -29.552 -16.253 25.080 1.00 72.44 118 ALA A N 1
ATOM 878 C CA . ALA A 1 118 ? -28.295 -16.868 24.675 1.00 72.44 118 ALA A CA 1
ATOM 879 C C . ALA A 1 118 ? -28.087 -16.672 23.160 1.00 72.44 118 ALA A C 1
ATOM 881 O O . ALA A 1 118 ? -29.037 -16.885 22.402 1.00 72.44 118 ALA A O 1
ATOM 882 N N . PRO A 1 119 ? -26.885 -16.269 22.704 1.00 73.12 119 PRO A N 1
ATOM 883 C CA . PRO A 1 119 ? -26.636 -16.030 21.290 1.00 73.12 119 PRO A CA 1
ATOM 884 C C . PRO A 1 119 ? -26.864 -17.319 20.500 1.00 73.12 119 PRO A C 1
ATOM 886 O O . PRO A 1 119 ? -26.173 -18.322 20.690 1.00 73.12 119 PRO A O 1
ATOM 889 N N . GLU A 1 120 ? -27.864 -17.275 19.624 1.00 70.50 120 GLU A N 1
ATOM 890 C CA . GLU A 1 120 ? -28.280 -18.388 18.785 1.00 70.50 120 GLU A CA 1
ATOM 891 C C . GLU A 1 120 ? -27.104 -18.803 17.893 1.00 70.50 120 GLU A C 1
ATOM 893 O O . GLU A 1 120 ? -26.629 -18.025 17.063 1.00 70.50 120 GLU A O 1
ATOM 898 N N . ARG A 1 121 ? -26.562 -20.006 18.133 1.00 67.75 121 ARG A N 1
ATOM 899 C CA . ARG A 1 121 ? -25.326 -20.479 17.496 1.00 67.75 121 ARG A CA 1
ATOM 900 C C . ARG A 1 121 ? -25.540 -20.518 15.977 1.00 67.75 121 ARG A C 1
ATOM 902 O O . ARG A 1 121 ? -26.312 -21.366 15.526 1.00 67.75 121 ARG A O 1
ATOM 909 N N . PRO A 1 122 ? -24.856 -19.674 15.177 1.00 72.31 122 PRO A N 1
ATOM 910 C CA . PRO A 1 122 ? -25.079 -19.647 13.739 1.00 72.31 122 PRO A CA 1
ATOM 911 C C . PRO A 1 122 ? -24.783 -21.018 13.139 1.00 72.31 122 PRO A C 1
ATOM 913 O O . PRO A 1 122 ? -23.751 -21.621 13.451 1.00 72.31 122 PRO A O 1
ATOM 916 N N . ALA A 1 123 ? -25.682 -21.505 12.281 1.00 75.75 123 ALA A N 1
ATOM 917 C CA . AL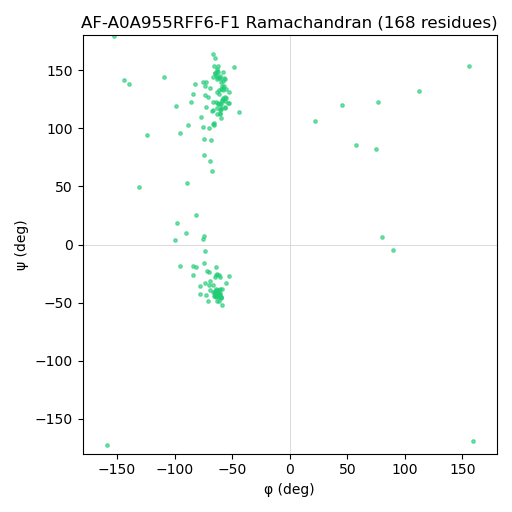A A 1 123 ? -25.480 -22.759 11.568 1.0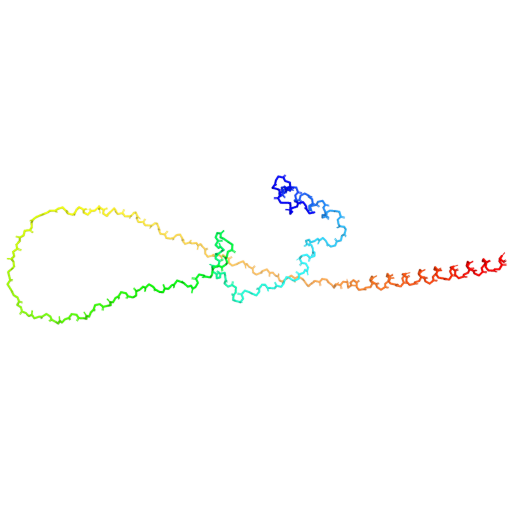0 75.75 123 ALA A CA 1
ATOM 918 C C . ALA A 1 123 ? -24.118 -22.733 10.857 1.00 75.75 123 ALA A C 1
ATOM 920 O O . ALA A 1 123 ? -23.770 -21.747 10.199 1.00 75.75 123 ALA A O 1
ATOM 921 N N . ALA A 1 124 ? -23.335 -23.803 11.027 1.00 73.69 124 ALA A N 1
ATOM 922 C CA . ALA A 1 124 ? -21.989 -23.884 10.479 1.00 73.69 124 ALA A CA 1
ATOM 923 C C . ALA A 1 124 ? -22.038 -23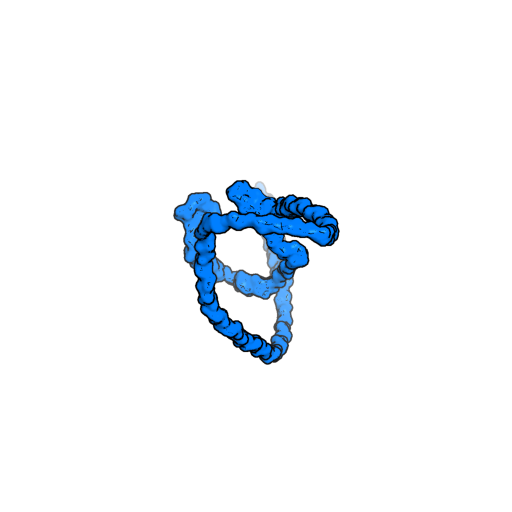.671 8.960 1.00 73.69 124 ALA A C 1
ATOM 925 O O . ALA A 1 124 ? -22.677 -24.437 8.238 1.00 73.69 124 ALA A O 1
ATOM 926 N N . ARG A 1 125 ? -21.386 -22.606 8.477 1.00 77.38 125 ARG A N 1
ATOM 927 C CA . ARG A 1 125 ? -21.311 -22.340 7.037 1.00 77.38 125 ARG A CA 1
ATOM 928 C C . ARG A 1 125 ? -20.545 -23.485 6.361 1.00 77.38 125 ARG A C 1
ATOM 930 O O . ARG A 1 125 ? -19.570 -23.965 6.945 1.00 77.38 125 ARG A O 1
ATOM 937 N N . PRO A 1 126 ? -20.947 -23.914 5.151 1.00 81.50 126 PRO A N 1
ATOM 938 C CA . PRO A 1 126 ? -20.184 -24.902 4.400 1.00 81.50 126 PRO A CA 1
ATOM 939 C C . PRO A 1 126 ? -18.749 -24.398 4.163 1.00 81.50 126 PRO A C 1
ATOM 941 O O . PRO A 1 126 ? -18.544 -23.183 4.040 1.00 81.50 126 PRO A O 1
ATOM 944 N N . PRO A 1 127 ? -17.753 -25.301 4.104 1.00 84.31 127 PRO A N 1
ATOM 945 C CA . PRO A 1 127 ? -16.370 -24.913 3.864 1.00 84.31 127 PRO A CA 1
ATOM 946 C C . PRO A 1 127 ? -16.238 -24.209 2.502 1.00 84.31 127 PRO A C 1
ATOM 948 O O . PRO A 1 127 ? -16.923 -24.591 1.548 1.00 84.31 127 PRO A O 1
ATOM 951 N N . PRO A 1 128 ? -15.374 -23.184 2.387 1.00 85.75 128 PRO A N 1
ATOM 952 C CA . PRO A 1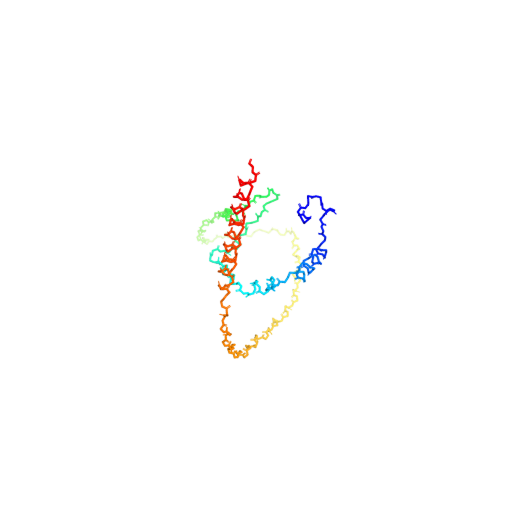 128 ? -15.145 -22.512 1.115 1.00 85.75 128 PRO A CA 1
ATOM 953 C C . PRO A 1 128 ? -14.534 -23.481 0.085 1.00 85.75 128 PRO A C 1
ATOM 955 O O . PRO A 1 128 ? -13.790 -24.390 0.465 1.00 85.75 128 PRO A O 1
ATOM 958 N N . PRO A 1 129 ? -14.812 -23.293 -1.219 1.00 87.94 129 PRO A N 1
ATOM 959 C CA . PRO A 1 129 ? -14.173 -24.078 -2.270 1.00 87.94 129 PRO A CA 1
ATOM 960 C C . PRO A 1 129 ? -12.648 -23.855 -2.277 1.00 87.94 129 PRO A C 1
ATOM 962 O O . PRO A 1 129 ? -12.182 -22.785 -1.868 1.00 87.94 129 PRO A O 1
ATOM 965 N N . PRO A 1 130 ? -11.856 -24.834 -2.755 1.00 88.69 130 PRO A N 1
ATOM 966 C CA . PRO A 1 130 ? -10.404 -24.706 -2.812 1.00 88.69 130 PRO A CA 1
ATOM 967 C C . PRO A 1 130 ? -9.983 -23.529 -3.712 1.00 88.69 130 PRO A C 1
ATOM 969 O O . PRO A 1 130 ? -10.620 -23.284 -4.743 1.00 88.69 130 PRO A O 1
ATOM 972 N N . PRO A 1 131 ? -8.911 -22.795 -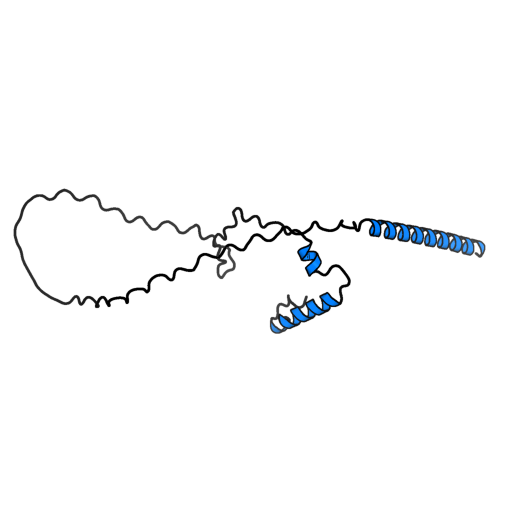3.358 1.00 85.31 131 PRO A N 1
ATOM 973 C CA . PRO A 1 131 ? -8.435 -21.677 -4.160 1.00 85.31 131 PRO A CA 1
ATOM 974 C C . PRO A 1 131 ? -7.920 -22.153 -5.532 1.00 85.31 131 PRO A C 1
ATOM 976 O O . PRO A 1 131 ? -7.358 -23.248 -5.634 1.00 85.31 131 PRO A O 1
ATOM 979 N N . PRO A 1 132 ? -8.065 -21.339 -6.595 1.00 86.56 132 PRO A N 1
ATOM 980 C CA . PRO A 1 132 ? -7.519 -21.669 -7.907 1.00 86.56 132 PRO A CA 1
ATOM 981 C C . PRO A 1 132 ? -5.981 -21.749 -7.864 1.00 86.56 132 PRO A C 1
ATOM 983 O O . PRO A 1 132 ? -5.352 -21.039 -7.073 1.00 86.56 132 PRO A O 1
ATOM 986 N N . PRO A 1 133 ? -5.349 -22.565 -8.731 1.00 80.00 133 PRO A N 1
ATOM 987 C CA . PRO A 1 133 ? -3.897 -22.704 -8.764 1.00 80.00 133 PRO A CA 1
ATOM 988 C C . PRO A 1 133 ? -3.226 -21.357 -9.061 1.00 80.00 133 PRO A C 1
ATOM 990 O O . PRO A 1 133 ? -3.462 -20.734 -10.100 1.00 80.00 133 PRO A O 1
ATOM 993 N N . SER A 1 134 ? -2.376 -20.912 -8.136 1.00 72.19 134 SER A N 1
ATOM 994 C CA . SER A 1 134 ? -1.667 -19.638 -8.243 1.00 72.19 134 SER A CA 1
ATOM 995 C C . SER A 1 134 ? -0.669 -19.674 -9.403 1.00 72.19 134 SER A C 1
ATOM 997 O O . SER A 1 134 ? 0.299 -20.435 -9.379 1.00 72.19 134 SER A O 1
ATOM 999 N N . ARG A 1 135 ? -0.884 -18.838 -10.428 1.00 60.44 135 ARG A N 1
ATOM 1000 C CA . ARG A 1 135 ? 0.109 -18.615 -11.489 1.00 60.44 135 ARG A CA 1
ATOM 1001 C C . ARG A 1 135 ? 1.286 -17.841 -10.895 1.00 60.44 135 ARG A C 1
ATOM 1003 O O . ARG A 1 135 ? 1.211 -16.629 -10.717 1.00 60.44 135 ARG A O 1
ATOM 1010 N N . SER A 1 136 ? 2.364 -18.554 -10.580 1.00 51.69 136 SER A N 1
ATOM 1011 C CA . SER A 1 136 ? 3.573 -17.997 -9.971 1.00 51.69 136 SER A CA 1
ATOM 1012 C C . SER A 1 136 ? 4.201 -16.892 -10.845 1.00 51.69 136 SER A C 1
ATOM 1014 O O . SER A 1 136 ? 4.576 -17.184 -11.984 1.00 51.69 136 SER A O 1
ATOM 1016 N N . PRO A 1 137 ? 4.408 -15.659 -10.340 1.00 54.22 137 PRO A N 1
ATOM 1017 C CA . PRO A 1 137 ? 4.913 -14.527 -11.134 1.00 54.22 137 PRO A CA 1
ATOM 1018 C C . PRO A 1 137 ? 6.417 -14.591 -11.481 1.00 54.22 137 PRO A C 1
ATOM 1020 O O . PRO A 1 137 ? 6.969 -13.644 -12.037 1.00 54.22 137 PRO A O 1
ATOM 1023 N N . VAL A 1 138 ? 7.095 -15.704 -11.180 1.00 55.56 138 VAL A N 1
ATOM 1024 C CA . VAL A 1 138 ? 8.562 -15.855 -11.251 1.00 55.56 138 VAL A CA 1
ATOM 1025 C C . VAL A 1 138 ? 9.130 -15.652 -12.668 1.00 55.56 138 VAL A C 1
ATOM 1027 O O . VAL A 1 138 ? 10.268 -15.212 -12.809 1.00 55.56 138 VAL A O 1
ATOM 1030 N N . MET A 1 139 ? 8.351 -15.896 -13.731 1.00 53.31 139 MET A N 1
ATOM 1031 C CA . MET A 1 139 ? 8.848 -15.770 -15.112 1.00 53.31 139 MET A CA 1
ATOM 1032 C C . MET A 1 139 ? 9.123 -14.329 -15.582 1.00 53.31 139 MET A C 1
ATOM 1034 O O . MET A 1 139 ? 9.938 -14.158 -16.485 1.00 53.31 139 MET A O 1
ATOM 1038 N N . MET A 1 140 ? 8.503 -13.287 -15.006 1.00 55.66 140 MET A N 1
ATOM 1039 C CA . MET A 1 140 ? 8.687 -11.917 -15.528 1.00 55.66 140 MET A CA 1
ATOM 1040 C C . MET A 1 140 ? 10.091 -11.344 -15.282 1.00 55.66 140 MET A C 1
ATOM 1042 O O . MET A 1 140 ? 10.613 -10.628 -16.135 1.00 55.66 140 MET A O 1
ATOM 1046 N N . ILE A 1 141 ? 10.728 -11.676 -14.154 1.00 64.19 141 ILE A N 1
ATOM 1047 C CA . ILE A 1 141 ? 12.037 -11.104 -13.786 1.00 64.19 141 ILE A CA 1
ATOM 1048 C C . ILE A 1 141 ? 13.146 -11.613 -14.723 1.00 64.19 141 ILE A C 1
ATOM 1050 O O . ILE A 1 141 ? 14.006 -10.839 -15.141 1.00 64.19 141 ILE A O 1
ATOM 1054 N N . GLY A 1 142 ? 13.099 -12.893 -15.114 1.00 67.19 142 GLY A N 1
ATOM 1055 C CA . GLY A 1 142 ? 14.099 -13.487 -16.008 1.00 67.19 142 GLY A CA 1
ATOM 1056 C C . GLY A 1 142 ? 14.137 -12.833 -17.393 1.00 67.19 142 GLY A C 1
ATOM 1057 O O . GLY A 1 142 ? 15.217 -12.549 -17.908 1.00 67.19 142 GLY A O 1
ATOM 1058 N N . VAL A 1 143 ? 12.971 -12.529 -17.975 1.00 77.88 143 VAL A N 1
ATOM 1059 C CA . VAL A 1 143 ? 12.881 -11.911 -19.311 1.00 77.88 143 VAL A CA 1
ATOM 1060 C C . VAL A 1 143 ? 13.480 -10.500 -19.316 1.00 77.88 143 VAL A C 1
ATOM 1062 O O . VAL A 1 143 ? 14.232 -10.164 -20.230 1.00 77.88 143 VAL A O 1
ATOM 1065 N N . GLY A 1 144 ? 13.215 -9.697 -18.279 1.00 78.38 144 GLY A N 1
ATOM 1066 C CA . GLY A 1 144 ? 13.754 -8.336 -18.171 1.00 78.38 144 GLY A CA 1
ATOM 1067 C C . GLY A 1 144 ? 15.286 -8.294 -18.149 1.00 78.38 144 GLY A C 1
ATOM 1068 O O . GLY A 1 144 ? 15.889 -7.475 -18.842 1.00 78.38 144 GLY A O 1
ATOM 1069 N N . ILE A 1 145 ? 15.922 -9.220 -17.421 1.00 87.44 145 ILE A N 1
ATOM 1070 C CA . ILE A 1 145 ? 17.389 -9.323 -17.348 1.00 87.44 145 ILE A CA 1
ATOM 1071 C C . ILE A 1 145 ? 17.977 -9.715 -18.711 1.00 87.44 145 ILE A C 1
ATOM 1073 O O . ILE A 1 145 ? 18.946 -9.100 -19.155 1.00 87.44 145 ILE A O 1
ATOM 1077 N N . VAL A 1 146 ? 17.378 -10.690 -19.406 1.00 89.62 146 VAL A N 1
ATOM 1078 C CA . VAL A 1 146 ? 17.849 -11.128 -20.734 1.00 89.62 146 VAL A CA 1
ATOM 1079 C C . VAL A 1 146 ? 17.788 -9.984 -21.752 1.00 89.62 146 VAL A C 1
ATOM 1081 O O . VAL A 1 146 ? 18.760 -9.764 -22.474 1.00 89.62 146 VAL A O 1
ATOM 1084 N N . VAL A 1 147 ? 16.696 -9.211 -21.777 1.00 93.81 147 VAL A N 1
ATOM 1085 C CA . VAL A 1 147 ? 16.553 -8.050 -22.678 1.00 93.81 147 VAL A CA 1
ATOM 1086 C C . VAL A 1 147 ? 17.618 -6.983 -22.397 1.00 93.81 147 VAL A C 1
ATOM 1088 O O . VAL A 1 147 ? 18.223 -6.468 -23.338 1.00 93.81 147 VAL A O 1
ATOM 1091 N N . LEU A 1 148 ? 17.900 -6.692 -21.122 1.00 95.38 148 LEU A N 1
ATOM 1092 C CA . LEU A 1 148 ? 18.934 -5.731 -20.717 1.00 95.38 148 LEU A CA 1
ATOM 1093 C C . LEU A 1 148 ? 20.341 -6.154 -21.168 1.00 95.38 148 LEU A C 1
ATOM 1095 O O . LEU A 1 148 ? 21.092 -5.330 -21.691 1.00 95.38 148 LEU A O 1
ATOM 1099 N N . VAL A 1 149 ? 20.684 -7.438 -21.014 1.00 96.81 149 VAL A N 1
ATOM 1100 C CA . VAL A 1 149 ? 21.977 -7.987 -21.460 1.00 96.81 149 VAL A CA 1
ATOM 1101 C C . VAL A 1 149 ? 22.113 -7.909 -22.982 1.00 96.81 149 VAL A C 1
ATOM 1103 O O . VAL A 1 149 ? 23.146 -7.456 -23.475 1.00 96.81 149 VAL A O 1
ATOM 1106 N N . VAL A 1 150 ? 21.072 -8.284 -23.735 1.00 97.56 150 VAL A N 1
ATOM 1107 C CA . VAL A 1 150 ? 21.082 -8.212 -25.207 1.00 97.56 150 VAL A CA 1
ATOM 1108 C C . VAL A 1 150 ? 21.269 -6.770 -25.690 1.00 97.56 150 VAL A C 1
ATOM 1110 O O . VAL A 1 150 ? 22.112 -6.533 -26.555 1.00 97.56 150 VAL A O 1
ATOM 1113 N N . LEU A 1 151 ? 20.556 -5.802 -25.102 1.00 97.81 151 LEU A N 1
ATOM 1114 C CA . LEU A 1 151 ? 20.723 -4.374 -25.404 1.00 97.81 151 LEU A CA 1
ATOM 1115 C C . LEU A 1 151 ? 22.147 -3.878 -25.114 1.00 97.81 151 LEU A C 1
ATOM 1117 O O . LEU A 1 151 ? 22.736 -3.199 -25.955 1.00 97.81 151 LEU A O 1
ATOM 1121 N N . GLY A 1 152 ? 22.721 -4.247 -23.964 1.00 97.31 152 GLY A N 1
ATOM 1122 C CA . GLY A 1 152 ? 24.090 -3.872 -23.598 1.00 97.31 152 GLY A CA 1
ATOM 1123 C C . GLY A 1 152 ? 25.141 -4.391 -24.586 1.00 97.31 152 GLY A C 1
ATOM 1124 O O . GLY A 1 152 ? 26.022 -3.637 -25.002 1.00 97.31 152 GLY A O 1
ATOM 1125 N N . VAL A 1 153 ? 25.014 -5.649 -25.024 1.00 97.94 153 VAL A N 1
ATOM 1126 C CA . VAL A 1 153 ? 25.896 -6.239 -26.047 1.00 97.94 153 VAL A CA 1
ATOM 1127 C C . VAL A 1 153 ? 25.742 -5.517 -27.390 1.00 97.94 153 VAL A C 1
ATOM 1129 O O . VAL A 1 153 ? 26.747 -5.171 -28.009 1.00 97.94 153 VAL A O 1
ATOM 1132 N N . LEU A 1 154 ? 24.509 -5.227 -27.818 1.00 98.12 154 LEU A N 1
ATOM 1133 C CA . LEU A 1 154 ? 24.229 -4.521 -29.076 1.00 98.12 154 LEU A CA 1
ATOM 1134 C C . LEU A 1 154 ? 24.862 -3.120 -29.111 1.00 98.12 154 LEU A C 1
ATOM 1136 O O . LEU A 1 154 ? 25.509 -2.759 -30.095 1.00 98.12 154 LEU A O 1
ATOM 1140 N N . VAL A 1 155 ? 24.734 -2.357 -28.020 1.00 98.06 155 VAL A N 1
ATOM 1141 C CA . VAL A 1 155 ? 25.362 -1.032 -27.876 1.00 98.06 155 VAL A CA 1
ATOM 1142 C C . VAL A 1 155 ? 26.890 -1.138 -27.864 1.00 98.06 155 VAL A C 1
ATOM 1144 O O . VAL A 1 155 ? 27.561 -0.346 -28.524 1.00 98.06 155 VAL A O 1
ATOM 1147 N N . SER A 1 156 ? 27.456 -2.131 -27.171 1.00 97.62 156 SER A N 1
ATOM 1148 C CA . SER A 1 156 ? 28.909 -2.347 -27.127 1.00 97.62 156 SER A CA 1
ATOM 1149 C C . SER A 1 156 ? 29.498 -2.660 -28.510 1.00 97.62 156 SER A C 1
ATOM 1151 O O . SER A 1 156 ? 30.500 -2.055 -28.897 1.00 97.62 156 SER A O 1
ATOM 1153 N N . VAL A 1 157 ? 28.846 -3.531 -29.289 1.00 98.19 157 VAL A N 1
ATOM 1154 C CA . VAL A 1 157 ? 29.253 -3.850 -30.670 1.00 98.19 157 VAL A CA 1
ATOM 1155 C C . VAL A 1 157 ? 29.150 -2.620 -31.576 1.00 98.19 157 VAL A C 1
ATOM 1157 O O . VAL A 1 157 ? 30.077 -2.351 -32.341 1.00 98.19 157 VAL A O 1
ATOM 1160 N N . LEU A 1 158 ? 28.068 -1.840 -31.464 1.00 98.19 158 LEU A N 1
ATOM 1161 C CA . LEU A 1 158 ? 27.885 -0.617 -32.249 1.00 98.19 158 LEU A CA 1
ATOM 1162 C C . LEU A 1 158 ? 29.015 0.395 -31.999 1.00 98.19 158 LEU A C 1
ATOM 1164 O O . LEU A 1 158 ? 29.583 0.928 -32.951 1.00 98.19 158 LEU A O 1
ATOM 1168 N N . LEU A 1 159 ? 29.376 0.619 -30.731 1.00 98.06 159 LEU A N 1
ATOM 1169 C CA . LEU A 1 159 ? 30.470 1.517 -30.349 1.00 98.06 159 LEU A CA 1
ATOM 1170 C C . LEU A 1 159 ? 31.831 1.037 -30.874 1.00 98.06 159 LEU A C 1
ATOM 1172 O O . LEU A 1 159 ? 32.614 1.856 -31.353 1.00 98.06 159 LEU A O 1
ATOM 1176 N N . ALA A 1 160 ? 32.102 -0.271 -30.839 1.00 97.69 160 ALA A N 1
ATOM 1177 C CA . ALA A 1 160 ? 33.340 -0.839 -31.375 1.00 97.69 160 ALA A CA 1
ATOM 1178 C C . ALA A 1 160 ? 33.462 -0.642 -32.898 1.00 97.69 160 ALA A C 1
ATOM 1180 O O . ALA A 1 160 ? 34.524 -0.254 -33.386 1.00 97.69 160 ALA A O 1
ATOM 1181 N N . VAL A 1 161 ? 32.370 -0.841 -33.646 1.00 98.06 161 VAL A N 1
ATOM 1182 C CA . VAL A 1 161 ? 32.332 -0.591 -35.099 1.00 98.06 161 VAL A CA 1
ATOM 1183 C C . VAL A 1 161 ? 32.529 0.895 -35.413 1.00 98.06 161 VAL A C 1
ATOM 1185 O O . VAL A 1 161 ? 33.280 1.234 -36.326 1.00 98.06 161 VAL A O 1
ATOM 1188 N N . LEU A 1 162 ? 31.906 1.788 -34.639 1.00 97.88 162 LEU A N 1
ATOM 1189 C CA . LEU A 1 162 ? 32.017 3.237 -34.831 1.00 97.88 162 LEU A CA 1
ATOM 1190 C C . LEU A 1 162 ? 33.445 3.734 -34.532 1.00 97.88 162 LEU A C 1
ATOM 1192 O O . LEU A 1 162 ? 34.000 4.512 -35.306 1.00 97.88 162 LEU A O 1
ATOM 1196 N N . ALA A 1 163 ? 34.083 3.217 -33.477 1.00 97.56 163 ALA A N 1
ATOM 1197 C CA . ALA A 1 163 ? 35.487 3.493 -33.168 1.00 97.56 163 ALA A CA 1
ATOM 1198 C C . ALA A 1 163 ? 36.441 2.990 -34.269 1.00 97.56 163 ALA A C 1
ATOM 1200 O O . ALA A 1 163 ? 37.349 3.717 -34.667 1.00 97.56 163 ALA A O 1
ATOM 1201 N N . ALA A 1 164 ? 36.211 1.785 -34.806 1.00 97.56 164 ALA A N 1
ATOM 1202 C CA . ALA A 1 164 ? 37.000 1.251 -35.917 1.00 97.56 164 ALA A CA 1
ATOM 1203 C C . ALA A 1 164 ? 36.828 2.078 -37.205 1.00 97.56 164 ALA A C 1
ATOM 1205 O O . ALA A 1 164 ? 37.808 2.343 -37.896 1.00 97.56 164 ALA A O 1
ATOM 1206 N N . ALA A 1 165 ? 35.610 2.541 -37.505 1.00 97.31 165 ALA A N 1
ATOM 1207 C CA . ALA A 1 165 ? 35.351 3.411 -38.651 1.00 97.31 165 ALA A CA 1
ATOM 1208 C C . ALA A 1 165 ? 36.068 4.767 -38.521 1.00 97.31 165 ALA A C 1
ATOM 1210 O O . ALA A 1 165 ? 36.686 5.219 -39.481 1.00 97.31 165 ALA A O 1
ATOM 1211 N N . LEU A 1 166 ? 36.049 5.384 -37.333 1.00 97.62 166 LEU A N 1
ATOM 1212 C CA . LEU A 1 166 ? 36.796 6.619 -37.066 1.00 97.62 166 LEU A CA 1
ATOM 1213 C C . LEU A 1 166 ? 38.313 6.414 -37.189 1.00 97.62 166 LEU A C 1
ATOM 1215 O O . LEU A 1 166 ? 38.988 7.270 -37.750 1.00 97.62 166 LEU A O 1
ATOM 1219 N N . TYR A 1 167 ? 38.839 5.273 -36.733 1.00 97.31 167 TYR A N 1
ATOM 1220 C CA . TYR A 1 167 ? 40.262 4.935 -36.849 1.00 97.31 167 TYR A CA 1
ATOM 1221 C C . TYR A 1 167 ? 40.738 4.750 -38.302 1.00 97.31 167 TYR A C 1
ATOM 1223 O O . TYR A 1 167 ? 41.902 4.983 -38.590 1.00 97.31 167 TYR A O 1
ATOM 1231 N N . VAL A 1 168 ? 39.856 4.347 -39.224 1.00 97.00 168 VAL A N 1
ATOM 1232 C CA . VAL A 1 168 ? 40.179 4.208 -40.661 1.00 97.00 168 VAL A CA 1
ATOM 1233 C C . VAL A 1 168 ? 40.119 5.550 -41.412 1.00 97.00 168 VAL A C 1
ATOM 1235 O O . VAL A 1 168 ? 40.673 5.668 -42.503 1.00 97.00 168 VAL A O 1
ATOM 1238 N N . VAL A 1 169 ? 39.437 6.554 -40.852 1.00 96.38 169 VAL A N 1
ATOM 1239 C CA . VAL A 1 169 ? 39.259 7.889 -41.456 1.00 96.38 169 VAL A CA 1
ATOM 1240 C C . VAL A 1 169 ? 40.297 8.909 -40.956 1.00 96.38 169 VAL A C 1
ATOM 1242 O O . VAL A 1 169 ? 40.486 9.936 -41.609 1.00 96.38 169 VAL A O 1
ATOM 1245 N N . ALA A 1 170 ? 40.947 8.637 -39.820 1.00 87.62 170 ALA A N 1
ATOM 1246 C CA . ALA A 1 170 ? 41.966 9.479 -39.186 1.00 87.62 170 ALA A CA 1
ATOM 1247 C C . ALA A 1 170 ? 43.393 9.182 -39.686 1.00 87.62 170 ALA A C 1
ATOM 1249 O O . ALA A 1 170 ? 44.155 10.166 -39.818 1.00 87.62 170 ALA A O 1
#

Mean predicted aligned error: 22.11 Å

pLDDT: mean 73.43, std 16.5, range [42.47, 98.19]

Solvent-accessible surface area (backbone atoms only — not comparable to full-atom values): 11880 Å² total; per-residue (Å²): 123,52,79,75,43,86,55,70,91,63,34,68,52,75,64,58,52,48,51,55,50,50,56,52,52,76,71,47,90,67,80,44,71,74,53,46,65,69,70,48,85,70,81,76,79,75,60,82,83,59,63,81,70,70,52,52,63,44,97,87,71,47,78,43,71,67,93,72,70,75,77,76,82,78,74,81,78,76,79,86,79,79,83,85,73,90,80,80,88,80,91,85,86,82,90,87,81,88,83,84,76,78,77,84,72,83,74,77,81,76,75,77,82,78,79,73,77,78,80,78,77,74,76,81,73,78,80,79,79,83,80,77,85,76,81,73,75,70,66,60,62,59,53,56,52,53,53,50,53,53,52,52,52,52,53,52,54,51,51,52,52,52,53,53,54,52,63,75,75,107